Protein AF-A0A169XC60-F1 (afdb_monomer_lite)

InterPro domains:
  IPR018247 EF-Hand 1, calcium-binding site [PS00018] (47-59)

pLDDT: mean 84.12, std 15.53, range [41.22, 97.81]

Structure (mmCIF, N/CA/C/O backbone):
data_AF-A0A169XC60-F1
#
_entry.id   AF-A0A169XC60-F1
#
loop_
_atom_site.group_PDB
_atom_site.id
_atom_site.type_symbol
_atom_site.label_atom_id
_atom_site.label_alt_id
_atom_site.label_comp_id
_atom_site.label_asym_id
_atom_site.label_entity_id
_atom_site.label_seq_id
_atom_site.pdbx_PDB_ins_code
_atom_site.Cartn_x
_atom_site.Cartn_y
_atom_site.Cartn_z
_atom_site.occupancy
_atom_site.B_iso_or_equiv
_atom_site.auth_seq_id
_atom_site.auth_comp_id
_atom_site.auth_asym_id
_atom_site.auth_atom_id
_atom_site.pdbx_PDB_model_num
ATOM 1 N N . MET A 1 1 ? 9.453 -14.709 -33.827 1.00 46.69 1 MET A N 1
ATOM 2 C CA . MET A 1 1 ? 9.358 -13.605 -32.846 1.00 46.69 1 MET A CA 1
ATOM 3 C C . MET A 1 1 ? 10.063 -12.328 -33.318 1.00 46.69 1 MET A C 1
ATOM 5 O O . MET A 1 1 ? 9.445 -11.283 -33.259 1.00 46.69 1 MET A O 1
ATOM 9 N N . TYR A 1 2 ? 11.278 -12.390 -33.884 1.00 41.22 2 TYR A N 1
ATOM 10 C CA . TYR A 1 2 ? 11.978 -11.213 -34.449 1.00 41.22 2 TYR A CA 1
ATOM 11 C C . TYR A 1 2 ? 11.315 -10.560 -35.678 1.00 41.22 2 TYR A C 1
ATOM 13 O O . TYR A 1 2 ? 11.555 -9.392 -35.963 1.00 41.22 2 TYR A O 1
ATOM 21 N N . HIS A 1 3 ? 10.489 -11.302 -36.419 1.00 46.88 3 HIS A N 1
ATOM 22 C CA . HIS A 1 3 ? 9.915 -10.820 -37.678 1.00 46.88 3 HIS A CA 1
ATOM 23 C C . HIS A 1 3 ? 8.811 -9.769 -37.475 1.00 46.88 3 HIS A C 1
ATOM 25 O O . HIS A 1 3 ? 8.707 -8.831 -38.256 1.00 46.88 3 HIS A O 1
ATOM 31 N N . THR A 1 4 ? 8.040 -9.887 -36.392 1.00 52.75 4 THR A N 1
ATOM 32 C CA . THR A 1 4 ? 6.926 -8.983 -36.073 1.00 52.75 4 THR A CA 1
ATOM 33 C C . THR A 1 4 ? 7.425 -7.601 -35.642 1.00 52.75 4 THR A C 1
ATOM 35 O O . THR A 1 4 ? 6.902 -6.590 -36.092 1.00 52.75 4 THR A O 1
ATOM 38 N N . VAL A 1 5 ? 8.515 -7.556 -34.868 1.00 53.53 5 VAL A N 1
ATOM 39 C CA . VAL A 1 5 ? 9.135 -6.305 -34.394 1.00 53.53 5 VAL A CA 1
ATOM 40 C C . VAL A 1 5 ? 9.717 -5.494 -35.557 1.00 53.53 5 VAL A C 1
ATOM 42 O O . VAL A 1 5 ? 9.529 -4.286 -35.635 1.00 53.53 5 VAL A O 1
ATOM 45 N N . ILE A 1 6 ? 10.379 -6.156 -36.514 1.00 56.81 6 ILE A N 1
ATOM 46 C CA . ILE A 1 6 ? 10.944 -5.473 -37.690 1.00 56.81 6 ILE A CA 1
ATOM 47 C C . ILE A 1 6 ? 9.844 -4.924 -38.612 1.00 56.81 6 ILE A C 1
ATOM 49 O O . ILE A 1 6 ? 10.027 -3.878 -39.233 1.00 56.81 6 ILE A O 1
ATOM 53 N N . GLN A 1 7 ? 8.690 -5.590 -38.686 1.00 57.38 7 GLN A N 1
ATOM 54 C CA . GLN A 1 7 ? 7.555 -5.107 -39.473 1.00 57.38 7 GLN A CA 1
ATOM 55 C C . GLN A 1 7 ? 6.895 -3.867 -38.851 1.00 57.38 7 GLN A C 1
ATOM 57 O O . GLN A 1 7 ? 6.578 -2.936 -39.587 1.00 57.38 7 GLN A O 1
ATOM 62 N N . GLU A 1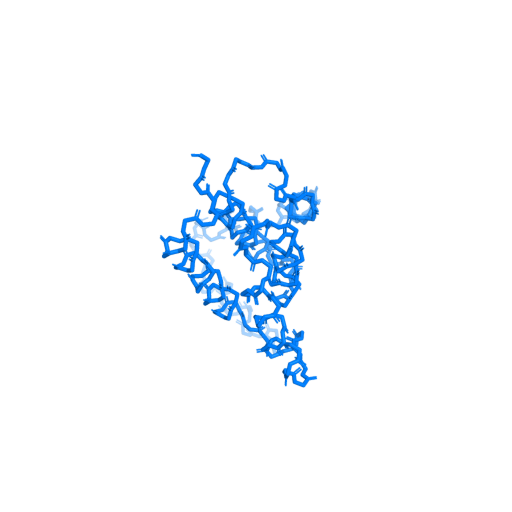 8 ? 6.755 -3.802 -37.524 1.00 54.66 8 GLU A N 1
ATOM 63 C CA . GLU A 1 8 ? 6.220 -2.614 -36.836 1.00 54.66 8 GLU A CA 1
ATOM 64 C C . GLU A 1 8 ? 7.156 -1.401 -36.935 1.00 54.66 8 GLU A C 1
ATOM 66 O O . GLU A 1 8 ? 6.692 -0.289 -37.191 1.00 54.66 8 GLU A O 1
ATOM 71 N N . ILE A 1 9 ? 8.472 -1.617 -36.819 1.00 56.19 9 ILE A N 1
ATOM 72 C CA . ILE A 1 9 ? 9.488 -0.564 -36.987 1.00 56.19 9 ILE A CA 1
ATOM 73 C C . ILE A 1 9 ? 9.431 0.023 -38.403 1.00 56.19 9 ILE A C 1
ATOM 75 O O . ILE A 1 9 ? 9.430 1.241 -38.577 1.00 56.19 9 ILE A O 1
ATOM 79 N N . ASN A 1 10 ? 9.320 -0.831 -39.425 1.00 60.34 10 ASN A N 1
ATOM 80 C CA . ASN A 1 10 ? 9.228 -0.377 -40.813 1.00 60.34 10 ASN A CA 1
ATOM 81 C C . ASN A 1 10 ? 7.893 0.314 -41.128 1.00 60.34 10 ASN A C 1
ATOM 83 O O . ASN A 1 10 ? 7.868 1.225 -41.951 1.00 60.34 10 ASN A O 1
ATOM 87 N N . ALA A 1 11 ? 6.798 -0.077 -40.468 1.00 61.53 11 ALA A N 1
ATOM 88 C CA . ALA A 1 11 ? 5.490 0.554 -40.648 1.00 61.53 11 ALA A CA 1
ATOM 89 C C . ALA A 1 11 ? 5.413 1.971 -40.046 1.00 61.53 11 ALA A C 1
ATOM 91 O O . ALA A 1 11 ? 4.614 2.782 -40.510 1.00 61.53 11 ALA A O 1
ATOM 92 N N . ARG A 1 12 ? 6.240 2.280 -39.036 1.00 57.81 12 ARG A N 1
ATOM 93 C CA . ARG A 1 12 ? 6.263 3.580 -38.335 1.00 57.81 12 ARG A CA 1
ATOM 94 C C . ARG A 1 12 ? 7.447 4.477 -38.699 1.00 57.81 12 ARG A C 1
ATOM 96 O O . ARG A 1 12 ? 7.494 5.620 -38.260 1.00 57.81 12 ARG A O 1
ATOM 103 N N . GLY A 1 13 ? 8.379 4.007 -39.530 1.00 54.47 13 GLY A N 1
ATOM 104 C CA . GLY A 1 13 ? 9.633 4.704 -39.860 1.00 54.47 13 GLY A CA 1
ATOM 105 C C . GLY A 1 13 ? 9.500 6.050 -40.590 1.00 54.47 13 GLY A C 1
ATOM 106 O O . GLY A 1 13 ? 10.513 6.665 -40.907 1.00 54.47 13 GLY A O 1
ATOM 107 N N . SER A 1 14 ? 8.280 6.509 -40.882 1.00 55.97 14 SER A N 1
ATOM 108 C CA . SER A 1 14 ? 8.000 7.829 -41.470 1.00 55.97 14 SER A CA 1
ATOM 109 C C . SER A 1 14 ? 7.472 8.851 -40.458 1.00 55.97 14 SER A C 1
ATOM 111 O O . SER A 1 14 ? 7.267 10.003 -40.836 1.00 55.97 14 SER A O 1
ATOM 113 N N . ASP A 1 15 ? 7.237 8.447 -39.204 1.00 55.72 15 ASP A N 1
ATOM 114 C CA . ASP A 1 15 ? 6.749 9.333 -38.151 1.00 55.72 15 ASP A CA 1
ATOM 115 C C . ASP A 1 15 ? 7.926 9.850 -37.299 1.00 55.72 15 ASP A C 1
ATOM 117 O O . ASP A 1 15 ? 8.511 9.083 -36.525 1.00 55.72 15 ASP A O 1
ATOM 121 N N . PRO A 1 16 ? 8.315 11.131 -37.432 1.00 56.56 16 PRO A N 1
ATOM 122 C CA . PRO A 1 16 ? 9.414 11.703 -36.659 1.00 56.56 16 PRO A CA 1
ATOM 123 C C . PRO A 1 16 ? 9.159 11.660 -35.144 1.00 56.56 16 PRO A C 1
ATOM 125 O O . PRO A 1 16 ? 10.119 11.555 -34.384 1.00 56.56 16 PRO A O 1
ATOM 128 N N . TYR A 1 17 ? 7.896 11.634 -34.699 1.00 58.12 17 TYR A N 1
ATOM 129 C CA . TYR A 1 17 ? 7.564 11.527 -33.276 1.00 58.12 17 TYR A CA 1
ATOM 130 C C . TYR A 1 17 ? 7.956 10.169 -32.687 1.00 58.12 17 TYR A C 1
ATOM 132 O O . TYR A 1 17 ? 8.430 10.108 -31.555 1.00 58.12 17 TYR A O 1
ATOM 140 N N . TYR A 1 18 ? 7.845 9.089 -33.466 1.00 62.28 18 TYR A N 1
ATOM 141 C CA . TYR A 1 18 ? 8.247 7.750 -33.026 1.00 62.28 18 TYR A CA 1
ATOM 142 C C . TYR A 1 18 ? 9.769 7.626 -32.884 1.00 62.28 18 TYR A C 1
ATOM 144 O O . TYR A 1 18 ? 10.267 6.994 -31.952 1.00 62.28 18 TYR A O 1
ATOM 152 N N . ALA A 1 19 ? 10.522 8.247 -33.796 1.00 63.75 19 ALA A N 1
ATOM 153 C CA . ALA A 1 19 ? 11.977 8.275 -33.708 1.00 63.75 19 ALA A CA 1
ATOM 154 C C . ALA A 1 19 ? 12.440 9.053 -32.466 1.00 63.75 19 ALA A C 1
ATOM 156 O O . ALA A 1 19 ? 13.300 8.567 -31.732 1.00 63.75 19 ALA A O 1
ATOM 157 N N . ASP A 1 20 ? 11.842 10.214 -32.195 1.00 69.06 20 ASP A N 1
ATOM 158 C CA . ASP A 1 20 ? 12.175 11.030 -31.025 1.00 69.06 20 ASP A CA 1
ATOM 159 C C . ASP A 1 20 ? 11.847 10.318 -29.703 1.00 69.06 20 ASP A C 1
ATOM 161 O O . ASP A 1 20 ? 12.660 10.338 -28.775 1.00 69.06 20 ASP A O 1
ATOM 165 N N . GLU A 1 21 ? 10.706 9.630 -29.631 1.00 71.69 21 GLU A N 1
ATOM 166 C CA . GLU A 1 21 ? 10.285 8.844 -28.465 1.00 71.69 21 GLU A CA 1
ATOM 167 C C . GLU A 1 21 ? 11.229 7.651 -28.216 1.00 71.69 21 GLU A C 1
ATOM 169 O O . GLU A 1 21 ? 11.734 7.469 -27.104 1.00 71.69 21 GLU A O 1
ATOM 174 N N . LEU A 1 22 ? 11.594 6.918 -29.273 1.00 68.50 22 LEU A N 1
ATOM 175 C CA . LEU A 1 22 ? 12.552 5.812 -29.204 1.00 68.50 22 LEU A CA 1
ATOM 176 C C . LEU A 1 22 ? 13.954 6.286 -28.785 1.00 68.50 22 LEU A C 1
ATOM 178 O O . LEU A 1 22 ? 14.606 5.665 -27.941 1.00 68.50 22 LEU A O 1
ATOM 182 N N . PHE A 1 23 ? 14.443 7.397 -29.343 1.00 69.62 23 PHE A N 1
ATOM 183 C CA . PHE A 1 23 ? 15.737 7.961 -28.955 1.00 69.62 23 PHE A CA 1
ATOM 184 C C . PHE A 1 23 ? 15.719 8.518 -27.527 1.00 69.62 23 PHE A C 1
ATOM 186 O O . PHE A 1 23 ? 16.739 8.428 -26.834 1.00 69.62 23 PHE A O 1
ATOM 193 N N . ALA A 1 24 ? 14.589 9.052 -27.055 1.00 71.75 24 ALA A N 1
ATOM 194 C CA . ALA A 1 24 ? 14.419 9.459 -25.664 1.00 71.75 24 ALA A CA 1
ATOM 195 C C . ALA A 1 24 ? 14.514 8.251 -24.720 1.00 71.75 24 ALA A C 1
ATOM 197 O O . ALA A 1 24 ? 15.307 8.289 -23.773 1.00 71.75 24 ALA A O 1
ATOM 198 N N . GLU A 1 25 ? 13.812 7.154 -25.015 1.00 65.25 25 GLU A N 1
ATOM 199 C CA . GLU A 1 25 ? 13.885 5.911 -24.235 1.00 65.25 25 GLU A CA 1
ATOM 200 C C . GLU A 1 25 ? 15.291 5.300 -24.224 1.00 65.25 25 GLU A C 1
ATOM 202 O O . GLU A 1 25 ? 15.811 4.962 -23.154 1.00 65.25 25 GLU A O 1
ATOM 207 N N . ILE A 1 26 ? 15.950 5.218 -25.386 1.00 64.50 26 ILE A N 1
ATOM 208 C CA . ILE A 1 26 ? 17.330 4.718 -25.505 1.00 64.50 26 ILE A CA 1
ATOM 209 C C . ILE A 1 26 ? 18.281 5.590 -24.682 1.00 64.50 26 ILE A C 1
ATOM 211 O O . ILE A 1 26 ? 19.127 5.074 -23.951 1.00 64.50 26 ILE A O 1
ATOM 215 N N . LYS A 1 27 ? 18.138 6.917 -24.738 1.00 65.44 27 LYS A N 1
ATOM 216 C CA . LYS A 1 27 ? 18.986 7.857 -23.989 1.00 65.44 27 LYS A CA 1
ATOM 217 C C . LYS A 1 27 ? 18.767 7.753 -22.480 1.00 65.44 27 LYS A C 1
ATOM 219 O O . LYS A 1 27 ? 19.735 7.845 -21.721 1.00 65.44 27 LYS A O 1
ATOM 224 N N . ILE A 1 28 ? 17.527 7.546 -22.042 1.00 63.69 28 ILE A N 1
ATOM 225 C CA . ILE A 1 28 ? 17.174 7.290 -20.640 1.00 63.69 28 ILE A CA 1
ATOM 226 C C . ILE A 1 28 ? 17.812 5.975 -20.158 1.00 63.69 28 ILE A C 1
ATOM 228 O O . ILE A 1 28 ? 18.371 5.933 -19.056 1.00 63.69 28 ILE A O 1
ATOM 232 N N . HIS A 1 29 ? 17.802 4.932 -20.994 1.00 59.66 29 HIS A N 1
ATOM 233 C CA . HIS A 1 29 ? 18.457 3.651 -20.716 1.00 59.66 29 HIS A CA 1
ATOM 234 C C . HIS A 1 29 ? 19.984 3.769 -20.647 1.00 59.66 29 HIS A C 1
ATOM 236 O O . HIS A 1 29 ? 20.595 3.360 -19.661 1.00 59.66 29 HIS A O 1
ATOM 242 N N . MET A 1 30 ? 20.610 4.374 -21.660 1.00 56.56 30 MET A N 1
ATOM 243 C CA . MET A 1 30 ? 22.070 4.477 -21.776 1.00 56.56 30 MET A CA 1
ATOM 244 C C . MET A 1 30 ? 22.711 5.307 -20.661 1.00 56.56 30 MET A C 1
ATOM 246 O O . MET A 1 30 ? 23.859 5.064 -20.299 1.00 56.56 30 MET A O 1
ATOM 250 N N . LYS A 1 31 ? 21.994 6.286 -20.100 1.00 62.00 31 LYS A N 1
ATOM 251 C CA . LYS A 1 31 ? 22.502 7.115 -18.996 1.00 62.00 31 LYS A CA 1
ATOM 252 C C . LYS A 1 31 ? 22.298 6.493 -17.609 1.00 62.00 31 LYS A C 1
ATOM 254 O O . LYS A 1 31 ? 22.630 7.136 -16.618 1.00 62.00 31 LYS A O 1
ATOM 259 N N . GLY A 1 32 ? 21.698 5.303 -17.513 1.00 61.53 32 GLY A N 1
ATOM 260 C CA . GLY A 1 32 ? 21.288 4.721 -16.230 1.00 61.53 32 GLY A CA 1
ATOM 261 C C . GLY A 1 32 ? 20.198 5.528 -15.510 1.00 61.53 32 GLY A C 1
ATOM 262 O O . GLY A 1 32 ? 19.897 5.248 -14.351 1.00 61.53 32 GLY A O 1
ATOM 263 N N . VAL A 1 33 ? 19.581 6.507 -16.188 1.00 64.12 33 VAL A N 1
ATOM 264 C CA . VAL A 1 33 ? 18.596 7.435 -15.609 1.00 64.12 33 VAL A CA 1
ATOM 265 C C . VAL A 1 33 ? 17.355 6.679 -15.145 1.00 64.12 33 VAL A C 1
ATOM 267 O O . VAL A 1 33 ? 16.835 6.959 -14.067 1.00 64.12 33 VAL A O 1
ATOM 270 N N . ARG A 1 34 ? 16.934 5.655 -15.901 1.00 68.50 34 ARG A N 1
ATOM 271 C CA . ARG A 1 34 ? 15.837 4.768 -15.490 1.00 68.50 34 ARG A CA 1
ATOM 272 C C . ARG A 1 34 ? 16.156 4.039 -14.188 1.00 68.50 34 ARG A C 1
ATOM 274 O O . ARG A 1 34 ? 15.328 4.025 -13.290 1.00 68.50 34 ARG A O 1
ATOM 281 N N . HIS A 1 35 ? 17.363 3.490 -14.051 1.00 79.12 35 HIS A N 1
ATOM 282 C CA . HIS A 1 35 ? 17.767 2.807 -12.823 1.00 79.12 35 HIS A CA 1
ATOM 283 C C . HIS A 1 35 ? 17.819 3.772 -11.630 1.00 79.12 35 HIS A C 1
ATOM 285 O O . HIS A 1 35 ? 17.342 3.429 -10.552 1.00 79.12 35 HIS A O 1
ATOM 291 N N . SER A 1 36 ? 18.326 4.998 -11.817 1.00 84.12 36 SER A N 1
ATOM 292 C CA . SER A 1 36 ? 18.304 6.011 -10.754 1.00 84.12 36 SER A CA 1
ATOM 293 C C . SER A 1 36 ? 16.890 6.462 -10.381 1.00 84.12 36 SER A C 1
ATOM 295 O O . SER A 1 36 ? 16.626 6.654 -9.199 1.00 84.12 36 SER A O 1
ATOM 297 N N . ALA A 1 37 ? 15.983 6.590 -11.354 1.00 85.69 37 ALA A N 1
ATOM 298 C CA . ALA A 1 37 ? 14.592 6.970 -11.112 1.00 85.69 37 ALA A CA 1
ATOM 299 C C . ALA A 1 37 ? 13.832 5.862 -10.370 1.00 85.69 37 ALA A C 1
ATOM 301 O O . ALA A 1 37 ? 13.209 6.132 -9.349 1.00 85.69 37 ALA A O 1
ATOM 302 N N . VAL A 1 38 ? 13.967 4.609 -10.822 1.00 87.00 38 VAL A N 1
ATOM 303 C CA . VAL A 1 38 ? 13.415 3.427 -10.140 1.00 87.00 38 VAL A CA 1
ATOM 304 C C . VAL A 1 38 ? 13.949 3.344 -8.712 1.00 87.00 38 VAL A C 1
ATOM 306 O O . VAL A 1 38 ? 13.173 3.222 -7.772 1.00 87.00 38 VAL A O 1
ATOM 309 N N . LYS A 1 39 ? 15.267 3.480 -8.523 1.00 88.06 39 LYS A N 1
ATOM 310 C CA . LYS A 1 39 ? 15.885 3.461 -7.192 1.00 88.06 39 LYS A CA 1
ATOM 311 C C . LYS A 1 39 ? 15.336 4.565 -6.288 1.00 88.06 39 LYS A C 1
ATOM 313 O O . LYS A 1 39 ? 15.062 4.302 -5.123 1.00 88.06 39 LYS A O 1
ATOM 318 N N . ALA A 1 40 ? 15.187 5.782 -6.807 1.00 89.56 40 ALA A N 1
ATOM 319 C CA . ALA A 1 40 ? 14.629 6.893 -6.048 1.00 89.56 40 ALA A CA 1
ATOM 320 C C . ALA A 1 40 ? 13.179 6.611 -5.629 1.00 89.56 40 ALA A C 1
ATOM 322 O O . ALA A 1 40 ? 12.871 6.746 -4.452 1.00 89.56 40 ALA A O 1
ATOM 323 N N . ALA A 1 41 ? 12.328 6.144 -6.548 1.00 90.69 41 ALA A N 1
ATOM 324 C CA . ALA A 1 41 ? 10.931 5.827 -6.254 1.00 90.69 41 ALA A CA 1
ATOM 325 C C . ALA A 1 41 ? 10.783 4.693 -5.227 1.00 90.69 41 ALA A C 1
ATOM 327 O O . ALA A 1 41 ? 10.003 4.819 -4.285 1.00 90.69 41 ALA A O 1
ATOM 328 N N . ILE A 1 42 ? 11.574 3.620 -5.359 1.00 90.75 42 ILE A N 1
ATOM 329 C CA . ILE A 1 42 ? 11.600 2.524 -4.380 1.00 90.75 42 ILE A CA 1
ATOM 330 C C . ILE A 1 42 ? 12.016 3.045 -3.004 1.00 90.75 42 ILE A C 1
ATOM 332 O O . ILE A 1 42 ? 11.351 2.744 -2.020 1.00 90.75 42 ILE A O 1
ATOM 336 N N . ASN A 1 43 ? 13.089 3.837 -2.924 1.00 90.94 43 ASN A N 1
ATOM 337 C CA . ASN A 1 43 ? 13.539 4.393 -1.650 1.00 90.94 43 ASN A CA 1
ATOM 338 C C . ASN A 1 43 ? 12.470 5.298 -1.031 1.00 90.94 43 ASN A C 1
ATOM 340 O O . ASN A 1 43 ? 12.144 5.123 0.133 1.00 90.94 43 ASN A O 1
ATOM 344 N N . THR A 1 44 ? 11.868 6.199 -1.814 1.00 92.00 44 THR A N 1
ATOM 345 C CA . THR A 1 44 ? 10.768 7.049 -1.341 1.00 92.00 44 THR A CA 1
ATOM 346 C C . THR A 1 44 ? 9.632 6.219 -0.760 1.00 92.00 44 THR A C 1
ATOM 348 O O . THR A 1 44 ? 9.161 6.534 0.322 1.00 92.00 44 THR A O 1
ATOM 351 N N . PHE A 1 45 ? 9.215 5.150 -1.436 1.00 93.50 45 PHE A N 1
ATOM 352 C CA . PHE A 1 45 ? 8.169 4.259 -0.942 1.00 93.50 45 PHE A CA 1
ATOM 353 C C . PHE 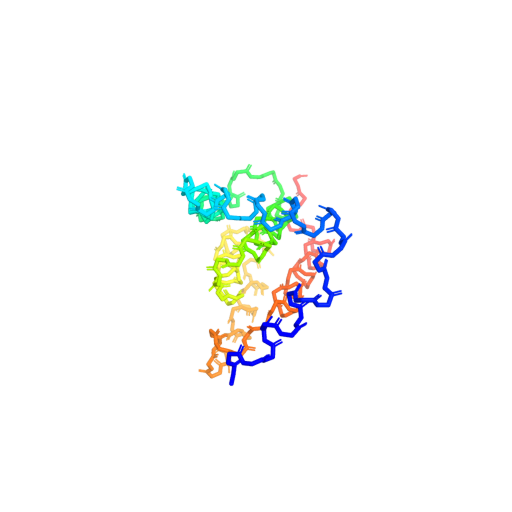A 1 45 ? 8.559 3.531 0.347 1.00 93.50 45 PHE A C 1
ATOM 355 O O . PHE A 1 45 ? 7.752 3.479 1.267 1.00 93.50 45 PHE A O 1
ATOM 362 N N . LEU A 1 46 ? 9.777 2.991 0.432 1.00 92.31 46 LEU A N 1
ATOM 363 C CA . LEU A 1 46 ? 10.251 2.270 1.619 1.00 92.31 46 LEU A CA 1
ATOM 364 C C . LEU A 1 46 ? 10.483 3.191 2.826 1.00 92.31 46 LEU A C 1
ATOM 366 O O . LEU A 1 46 ? 10.337 2.747 3.962 1.00 92.31 46 LEU A O 1
ATOM 370 N N . ASP A 1 47 ? 10.830 4.455 2.583 1.00 93.75 47 ASP A N 1
ATOM 371 C CA . ASP A 1 47 ? 11.085 5.458 3.621 1.00 93.75 47 ASP A CA 1
ATOM 372 C C . ASP A 1 47 ? 9.790 6.109 4.153 1.00 93.75 47 ASP A C 1
ATOM 374 O O . ASP A 1 47 ? 9.840 6.895 5.107 1.00 93.75 47 ASP A O 1
ATOM 378 N N . LEU A 1 48 ? 8.625 5.807 3.559 1.00 94.75 48 LEU A N 1
ATOM 379 C CA . LEU A 1 48 ? 7.338 6.308 4.039 1.00 94.75 48 LEU A CA 1
ATOM 380 C C . LEU A 1 48 ? 6.980 5.693 5.393 1.00 94.75 48 LEU A C 1
ATOM 382 O O . LEU A 1 48 ? 6.840 4.479 5.539 1.00 94.75 48 LEU A O 1
ATOM 386 N N . SER A 1 49 ? 6.708 6.556 6.367 1.00 95.38 49 SER A N 1
ATOM 387 C CA . SER A 1 49 ? 6.186 6.167 7.675 1.00 95.38 49 SER A CA 1
ATOM 388 C C . SER A 1 49 ? 4.950 6.979 8.023 1.00 95.38 49 SER A C 1
ATOM 390 O O . SER A 1 49 ? 4.903 8.184 7.779 1.00 95.38 49 SER A O 1
ATOM 392 N N . ARG A 1 50 ? 3.972 6.346 8.685 1.00 93.88 50 ARG A N 1
ATOM 393 C CA . ARG A 1 50 ? 2.771 7.032 9.186 1.00 93.88 50 ARG A CA 1
ATOM 394 C C . ARG A 1 50 ? 3.121 8.227 10.074 1.00 93.88 50 ARG A C 1
ATOM 396 O O . ARG A 1 50 ? 2.415 9.229 10.029 1.00 93.88 50 ARG A O 1
ATOM 403 N N . SER A 1 51 ? 4.219 8.155 10.824 1.00 93.81 51 SER A N 1
ATOM 404 C CA . SER A 1 51 ? 4.694 9.229 11.710 1.00 93.81 51 SER A CA 1
ATOM 405 C C . SER A 1 51 ? 5.068 10.540 10.998 1.00 93.81 51 SER A C 1
ATOM 407 O O . SER A 1 51 ? 5.126 11.583 11.645 1.00 93.81 51 SER A O 1
ATOM 409 N N . GLN A 1 52 ? 5.302 10.510 9.681 1.00 95.12 52 GLN A N 1
ATOM 410 C CA . GLN A 1 52 ? 5.636 11.692 8.874 1.00 95.12 52 GLN A CA 1
ATOM 411 C C . GLN A 1 52 ? 4.410 12.559 8.538 1.00 95.12 52 GLN A C 1
ATOM 413 O O . GLN A 1 52 ? 4.568 13.657 8.008 1.00 95.12 52 GLN A O 1
ATOM 418 N N . PHE A 1 53 ? 3.202 12.071 8.830 1.00 94.25 53 PHE A N 1
ATOM 419 C CA . PHE A 1 53 ? 1.937 12.682 8.427 1.00 94.25 53 PHE A CA 1
ATOM 420 C C . PHE A 1 53 ? 1.107 13.087 9.642 1.00 94.25 53 PHE A C 1
ATOM 422 O O . PHE A 1 53 ? 1.208 12.478 10.712 1.00 94.25 53 PHE A O 1
ATOM 429 N N . LEU A 1 54 ? 0.246 14.091 9.483 1.00 92.00 54 LEU A N 1
ATOM 430 C CA . LEU A 1 54 ? -0.647 14.508 10.560 1.00 92.00 54 LEU A CA 1
ATOM 431 C C . LEU A 1 54 ? -1.779 13.487 10.721 1.00 92.00 54 LEU A C 1
ATOM 433 O O . LEU A 1 54 ? -2.075 13.043 11.831 1.00 92.00 54 LEU A O 1
ATOM 437 N N . THR A 1 55 ? -2.354 13.039 9.604 1.00 93.00 55 THR A N 1
ATOM 438 C CA . THR A 1 55 ? -3.497 12.110 9.582 1.00 93.00 55 THR A CA 1
ATOM 439 C C . THR A 1 55 ? -3.167 10.794 8.877 1.00 93.00 55 THR A C 1
ATOM 441 O O . THR A 1 55 ? -2.215 10.705 8.096 1.00 93.00 55 THR A O 1
ATOM 444 N N . SER A 1 56 ? -3.933 9.734 9.160 1.00 95.00 56 SER A N 1
ATOM 445 C CA . SER A 1 56 ? -3.744 8.451 8.474 1.00 95.00 56 SER A CA 1
ATOM 446 C C . SER A 1 56 ? -4.263 8.511 7.044 1.00 95.00 56 SER A C 1
ATOM 448 O O . SER A 1 56 ? -3.744 7.796 6.195 1.00 95.00 56 SER A O 1
ATOM 450 N N . GLU A 1 57 ? -5.222 9.397 6.759 1.00 94.88 57 GLU A N 1
ATOM 451 C CA . GLU A 1 57 ? -5.667 9.703 5.395 1.00 94.88 57 GLU A CA 1
ATOM 452 C C . GLU A 1 57 ? -4.516 10.262 4.546 1.00 94.88 57 GLU A C 1
ATOM 454 O O . GLU A 1 57 ? -4.218 9.700 3.493 1.00 94.88 57 GLU A O 1
ATOM 459 N N . GLU A 1 58 ? -3.786 11.265 5.050 1.00 95.56 58 GLU A N 1
ATOM 460 C CA . GLU A 1 58 ? -2.599 11.811 4.372 1.00 95.56 58 GLU A CA 1
ATOM 461 C C . GLU A 1 58 ? -1.532 10.741 4.112 1.00 95.56 58 GLU A C 1
ATOM 463 O O . GLU A 1 58 ? -0.968 10.679 3.020 1.00 95.56 58 GLU A O 1
ATOM 468 N N . TYR A 1 59 ? -1.276 9.874 5.097 1.00 96.75 59 TYR A N 1
ATOM 469 C CA . TYR A 1 59 ? -0.335 8.766 4.935 1.00 96.75 59 TYR A CA 1
ATOM 470 C C . TYR A 1 59 ? -0.783 7.778 3.848 1.00 96.75 59 TYR A C 1
ATOM 472 O O . TYR A 1 59 ? 0.020 7.405 2.993 1.00 96.75 59 TYR A O 1
ATOM 480 N N . ILE A 1 60 ? -2.053 7.357 3.857 1.00 96.88 60 ILE A N 1
ATOM 481 C CA . ILE A 1 60 ? -2.594 6.413 2.868 1.00 96.88 60 ILE A CA 1
ATOM 482 C C . ILE A 1 60 ? -2.520 7.012 1.460 1.00 96.88 60 ILE A C 1
ATOM 484 O O . ILE A 1 60 ? -2.153 6.310 0.516 1.00 96.88 60 ILE A O 1
ATOM 488 N N . ASP A 1 61 ? -2.829 8.298 1.302 1.00 96.81 61 ASP A N 1
ATOM 489 C CA . ASP A 1 61 ? -2.745 8.970 0.007 1.00 96.81 61 ASP A CA 1
ATOM 490 C C . ASP A 1 61 ? -1.302 9.129 -0.477 1.00 96.81 61 ASP A C 1
ATOM 492 O O . ASP A 1 61 ? -1.014 8.820 -1.635 1.00 96.81 61 ASP A O 1
ATOM 496 N N . ALA A 1 62 ? -0.370 9.507 0.402 1.00 97.12 62 ALA A N 1
ATOM 497 C CA . ALA A 1 62 ? 1.051 9.551 0.064 1.00 97.12 62 ALA A CA 1
ATOM 498 C C . ALA A 1 62 ? 1.587 8.170 -0.342 1.00 97.12 62 ALA A C 1
ATOM 500 O O . ALA A 1 62 ? 2.332 8.050 -1.317 1.00 97.12 62 ALA A O 1
ATOM 501 N N . LEU A 1 63 ? 1.160 7.116 0.357 1.00 97.31 63 LEU A N 1
ATOM 502 C CA . LEU A 1 63 ? 1.524 5.743 0.035 1.00 97.31 63 LEU A CA 1
ATOM 503 C C . LEU A 1 63 ? 0.981 5.300 -1.327 1.00 97.31 63 LEU A C 1
ATOM 505 O O . LEU A 1 63 ? 1.714 4.692 -2.107 1.00 97.31 63 LEU A O 1
ATOM 509 N N . LYS A 1 64 ? -0.279 5.624 -1.638 1.00 96.88 64 LYS A N 1
ATOM 510 C CA . LYS A 1 64 ? -0.881 5.349 -2.951 1.00 96.88 64 LYS A CA 1
ATOM 511 C C . LYS A 1 64 ? -0.107 6.034 -4.073 1.00 96.88 64 LYS A C 1
ATOM 513 O O . LYS A 1 64 ? 0.206 5.373 -5.057 1.00 96.88 64 LYS A O 1
ATOM 518 N N . LEU A 1 65 ? 0.243 7.310 -3.900 1.00 96.25 65 LEU A N 1
ATOM 519 C CA . LEU A 1 65 ? 1.022 8.070 -4.883 1.00 96.25 65 LEU A CA 1
ATOM 520 C C . LEU A 1 65 ? 2.425 7.483 -5.085 1.00 96.25 65 LEU A C 1
ATOM 522 O O . LEU A 1 65 ? 2.885 7.342 -6.216 1.00 96.25 65 LEU A O 1
ATOM 526 N N . ALA A 1 66 ? 3.109 7.105 -4.002 1.00 94.88 66 ALA A N 1
ATOM 527 C CA . ALA A 1 66 ? 4.428 6.484 -4.096 1.00 94.88 66 ALA A CA 1
ATOM 528 C C . ALA A 1 66 ? 4.371 5.109 -4.779 1.00 94.88 66 ALA A C 1
ATOM 530 O O . ALA A 1 66 ? 5.244 4.780 -5.582 1.00 94.88 66 ALA A O 1
ATOM 531 N N . TYR A 1 67 ? 3.337 4.314 -4.490 1.00 95.38 67 TYR A N 1
ATOM 532 C CA . TYR A 1 67 ? 3.143 3.015 -5.127 1.00 95.38 67 TYR A CA 1
ATOM 533 C C . TYR A 1 67 ? 2.797 3.144 -6.617 1.00 95.38 67 TYR A C 1
ATOM 535 O O . TYR A 1 67 ? 3.356 2.422 -7.438 1.00 95.38 67 TYR A O 1
ATOM 543 N N . GLU A 1 68 ? 1.952 4.108 -6.985 1.00 93.88 68 GLU A N 1
ATOM 544 C CA . GLU A 1 68 ? 1.647 4.436 -8.382 1.00 93.88 68 GLU A CA 1
ATOM 545 C C . GLU A 1 68 ? 2.918 4.818 -9.155 1.00 93.88 68 GLU A C 1
ATOM 547 O O . GLU A 1 68 ? 3.192 4.242 -10.205 1.00 93.88 68 GLU A O 1
ATOM 552 N N . ALA A 1 69 ? 3.782 5.661 -8.577 1.00 92.12 69 ALA A N 1
ATOM 553 C CA . ALA A 1 69 ? 5.059 6.026 -9.194 1.00 92.12 69 ALA A CA 1
ATOM 554 C C . ALA A 1 69 ? 5.994 4.819 -9.427 1.00 92.12 69 ALA A C 1
ATOM 556 O O . ALA A 1 69 ? 6.716 4.760 -10.422 1.00 92.12 69 ALA A O 1
ATOM 557 N N . ILE A 1 70 ? 5.991 3.834 -8.524 1.00 91.69 70 ILE A N 1
ATOM 558 C CA . ILE A 1 70 ? 6.730 2.570 -8.692 1.00 91.69 70 ILE A CA 1
ATOM 559 C C . ILE A 1 70 ? 6.144 1.741 -9.839 1.00 91.69 70 ILE A C 1
ATOM 561 O O . ILE A 1 70 ? 6.905 1.160 -10.621 1.00 91.69 70 ILE A O 1
ATOM 565 N N . CYS A 1 71 ? 4.814 1.674 -9.938 1.00 89.69 71 CYS A N 1
ATOM 566 C CA . CYS A 1 71 ? 4.119 0.980 -11.019 1.00 89.69 71 CYS A CA 1
ATOM 567 C C . CYS A 1 71 ? 4.425 1.617 -12.381 1.00 89.69 71 CYS A C 1
ATOM 569 O O . CYS A 1 71 ? 4.793 0.892 -13.307 1.00 89.69 71 CYS A O 1
ATOM 571 N N . ASP A 1 72 ? 4.371 2.946 -12.475 1.00 89.56 72 ASP A N 1
ATOM 572 C CA . ASP A 1 72 ? 4.678 3.710 -13.693 1.00 89.56 72 ASP A CA 1
ATOM 573 C C . ASP A 1 72 ? 6.125 3.507 -14.160 1.00 89.56 72 ASP A C 1
ATOM 575 O O . ASP A 1 72 ? 6.426 3.503 -15.353 1.00 89.56 72 ASP A O 1
ATOM 579 N N . LEU A 1 73 ? 7.045 3.295 -13.216 1.00 87.81 73 LEU A N 1
ATOM 580 C CA . LEU A 1 73 ? 8.451 3.016 -13.507 1.00 87.81 73 LEU A CA 1
ATOM 581 C C . LEU A 1 73 ? 8.745 1.528 -13.770 1.00 87.81 73 LEU A C 1
ATOM 583 O O . LEU A 1 73 ? 9.896 1.180 -14.066 1.00 87.81 73 LEU A O 1
ATOM 587 N N . HIS A 1 74 ? 7.727 0.663 -13.707 1.00 85.12 74 HIS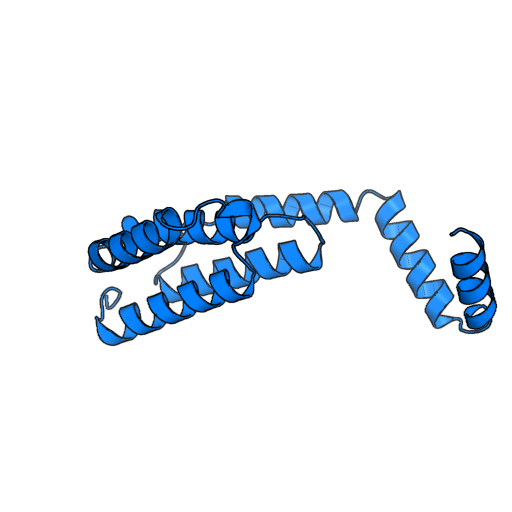 A N 1
ATOM 588 C CA . HIS A 1 74 ? 7.824 -0.791 -13.872 1.00 85.12 74 HIS A CA 1
ATOM 589 C C . HIS A 1 74 ? 8.866 -1.426 -12.940 1.00 85.12 74 HIS A C 1
ATOM 591 O O . HIS A 1 74 ? 9.721 -2.198 -13.370 1.00 85.12 74 HIS A O 1
ATOM 597 N N . ALA A 1 75 ? 8.838 -1.050 -11.660 1.00 82.31 75 ALA A N 1
ATOM 598 C CA . ALA A 1 75 ? 9.759 -1.581 -10.656 1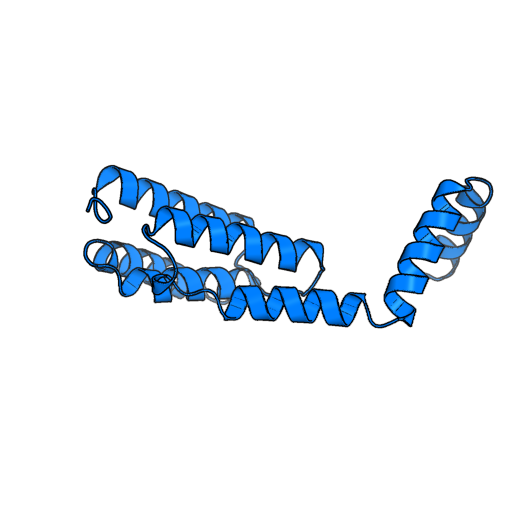.00 82.31 75 ALA A CA 1
ATOM 599 C C . ALA A 1 75 ? 9.325 -2.944 -10.069 1.00 82.31 75 ALA A C 1
ATOM 601 O O . ALA A 1 75 ? 10.006 -3.469 -9.191 1.00 82.31 75 ALA A O 1
ATOM 602 N N . ASP A 1 76 ? 8.202 -3.498 -10.538 1.00 85.00 76 ASP A N 1
ATOM 603 C CA . ASP A 1 76 ? 7.686 -4.837 -10.223 1.00 85.00 76 ASP A CA 1
ATOM 604 C C . ASP A 1 76 ? 7.546 -5.156 -8.723 1.00 85.00 76 ASP A C 1
ATOM 606 O O . ASP A 1 76 ? 7.722 -6.301 -8.311 1.00 85.00 76 ASP A O 1
ATOM 610 N N . ILE A 1 77 ? 7.196 -4.169 -7.886 1.00 89.94 77 ILE A N 1
ATOM 611 C CA . ILE A 1 77 ? 6.888 -4.414 -6.468 1.00 89.94 77 ILE A CA 1
ATOM 612 C C . ILE A 1 77 ? 5.474 -5.009 -6.340 1.00 89.94 77 ILE A C 1
ATOM 614 O O . ILE A 1 77 ? 4.496 -4.330 -6.680 1.00 89.94 77 ILE A O 1
ATOM 618 N N . PRO A 1 78 ? 5.327 -6.237 -5.799 1.00 94.06 78 PRO A N 1
ATOM 619 C CA . PRO A 1 78 ? 4.017 -6.845 -5.594 1.00 94.06 78 PRO A CA 1
ATOM 620 C C . PRO A 1 78 ? 3.087 -5.977 -4.723 1.00 94.06 78 PRO A C 1
ATOM 622 O O . PRO A 1 78 ? 3.518 -5.524 -3.657 1.00 94.06 78 PRO A O 1
ATOM 625 N N . PRO A 1 79 ? 1.798 -5.818 -5.088 1.00 96.00 79 PRO A N 1
ATOM 626 C CA . PRO A 1 79 ? 0.823 -5.032 -4.315 1.00 96.00 79 PRO A CA 1
ATOM 627 C C . PRO A 1 79 ? 0.683 -5.483 -2.859 1.00 96.00 79 PRO A C 1
ATOM 629 O O . PRO A 1 79 ? 0.429 -4.679 -1.964 1.00 96.00 79 PRO A O 1
ATOM 632 N N . TYR A 1 80 ? 0.912 -6.773 -2.606 1.00 95.56 80 TYR A N 1
ATOM 633 C CA . TYR A 1 80 ? 0.965 -7.344 -1.265 1.00 95.56 80 TYR A CA 1
ATOM 634 C C . TYR A 1 80 ? 1.931 -6.605 -0.326 1.00 95.56 80 TYR A C 1
ATOM 636 O O . TYR A 1 80 ? 1.609 -6.402 0.842 1.00 95.56 80 TYR A O 1
ATOM 644 N N . HIS A 1 81 ? 3.099 -6.173 -0.812 1.00 94.06 81 HIS A N 1
ATOM 645 C CA . HIS A 1 81 ? 4.061 -5.463 0.033 1.00 94.06 81 HIS A CA 1
ATOM 646 C C . HIS A 1 81 ? 3.568 -4.066 0.412 1.00 94.06 81 HIS A C 1
ATOM 648 O O . HIS A 1 81 ? 3.735 -3.660 1.559 1.00 94.06 81 HIS A O 1
ATOM 654 N N . ALA A 1 82 ? 2.908 -3.363 -0.513 1.00 95.69 82 ALA A N 1
ATOM 655 C CA . ALA A 1 82 ? 2.278 -2.079 -0.217 1.00 95.69 82 ALA A CA 1
ATOM 656 C C . ALA A 1 82 ? 1.146 -2.225 0.807 1.00 95.69 82 ALA A C 1
ATOM 658 O O . ALA A 1 82 ? 1.056 -1.424 1.737 1.00 95.69 82 ALA A O 1
ATOM 659 N N . LEU A 1 83 ? 0.341 -3.288 0.697 1.00 96.94 83 LEU A N 1
ATOM 660 C CA . LEU A 1 83 ? -0.671 -3.624 1.700 1.00 96.94 83 LEU A CA 1
ATOM 661 C C . LEU A 1 83 ? -0.060 -3.889 3.076 1.00 96.94 83 LEU A C 1
ATOM 663 O O . LEU A 1 83 ? -0.494 -3.289 4.052 1.00 96.94 83 LEU A O 1
ATOM 667 N N . GLN A 1 84 ? 0.943 -4.761 3.159 1.00 95.88 84 GLN A N 1
ATOM 668 C CA . GLN A 1 84 ? 1.596 -5.100 4.425 1.00 95.88 84 GLN A CA 1
ATOM 669 C C . GLN A 1 84 ? 2.224 -3.872 5.091 1.00 95.88 84 GLN A C 1
ATOM 671 O O . GLN A 1 84 ? 2.063 -3.671 6.292 1.00 95.88 84 GLN A O 1
ATOM 676 N N . MET A 1 85 ? 2.870 -3.005 4.309 1.00 95.56 85 MET A N 1
ATOM 677 C CA . MET A 1 85 ? 3.428 -1.758 4.824 1.00 95.56 85 MET A CA 1
ATOM 678 C C . MET A 1 85 ? 2.334 -0.827 5.361 1.00 95.56 85 MET A C 1
ATOM 680 O O . MET A 1 85 ? 2.455 -0.333 6.481 1.00 95.56 85 MET A O 1
ATOM 684 N N . MET A 1 86 ? 1.238 -0.652 4.611 1.00 97.12 86 MET A N 1
ATOM 685 C CA . MET A 1 86 ? 0.087 0.144 5.045 1.00 97.12 86 MET A CA 1
ATOM 686 C C . MET A 1 86 ? -0.505 -0.391 6.352 1.00 97.12 86 MET A C 1
ATOM 688 O O . MET A 1 86 ? -0.680 0.362 7.305 1.00 97.12 86 MET A O 1
ATOM 692 N N . LEU A 1 87 ? -0.800 -1.692 6.416 1.00 97.00 87 LEU A N 1
ATOM 693 C CA . LEU A 1 87 ? -1.398 -2.320 7.594 1.00 97.00 87 LEU A CA 1
ATOM 694 C C . LEU A 1 87 ? -0.462 -2.233 8.803 1.00 97.00 87 LEU A C 1
ATOM 696 O O . LEU A 1 87 ? -0.902 -1.838 9.878 1.00 97.00 87 LEU A O 1
ATOM 700 N N . SER A 1 88 ? 0.833 -2.508 8.628 1.00 94.94 88 SER A N 1
ATOM 701 C CA . SER A 1 88 ? 1.813 -2.416 9.713 1.00 94.94 88 SER A CA 1
ATOM 702 C C . SER A 1 88 ? 1.906 -1.005 10.292 1.00 94.94 88 SER A C 1
ATOM 704 O O . SER A 1 88 ? 1.906 -0.857 11.509 1.00 94.94 88 SER A O 1
ATOM 706 N N . GLN A 1 89 ? 1.970 0.028 9.449 1.00 95.00 89 GLN A N 1
ATOM 707 C CA . GLN A 1 89 ? 2.079 1.415 9.912 1.00 95.00 89 GLN A CA 1
ATOM 708 C C . GLN A 1 89 ? 0.783 1.915 10.569 1.00 95.00 89 GLN A C 1
ATOM 710 O O . GLN A 1 89 ? 0.823 2.733 11.485 1.00 95.00 89 GLN A O 1
ATOM 715 N N . LEU A 1 90 ? -0.377 1.420 10.130 1.00 95.12 90 LEU A N 1
ATOM 716 C CA . LEU A 1 90 ? -1.675 1.809 10.687 1.00 95.12 90 LEU A CA 1
ATOM 717 C C . LEU A 1 90 ? -2.072 1.018 11.937 1.00 95.12 90 LEU A C 1
ATOM 719 O O . LEU A 1 90 ? -2.891 1.498 12.719 1.00 95.12 90 LEU A O 1
ATOM 723 N N . ALA A 1 91 ? -1.492 -0.162 12.164 1.00 93.69 91 ALA A N 1
ATOM 724 C CA . ALA A 1 91 ? -1.712 -0.941 13.384 1.00 93.69 91 ALA A CA 1
ATOM 725 C C . ALA A 1 91 ? -1.244 -0.191 14.645 1.00 93.69 91 ALA A C 1
ATOM 727 O O . ALA A 1 91 ? -1.790 -0.399 15.730 1.00 93.69 91 ALA A O 1
ATOM 728 N N . GLU A 1 92 ? -0.268 0.708 14.493 1.00 89.25 92 GLU A N 1
ATOM 729 C CA . GLU A 1 92 ? 0.264 1.555 15.565 1.00 89.25 92 GLU A CA 1
ATOM 730 C C . GLU A 1 92 ? -0.655 2.741 15.910 1.00 89.25 92 GLU A C 1
ATOM 7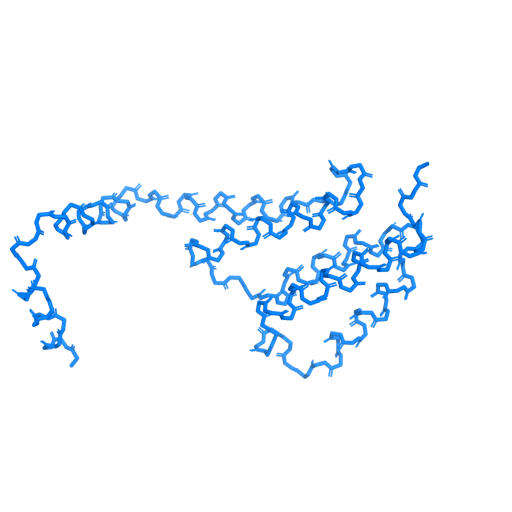32 O O . GLU A 1 92 ? -0.481 3.381 16.948 1.00 89.25 92 GLU A O 1
ATOM 737 N N . VAL A 1 93 ? -1.665 3.031 15.081 1.00 90.25 93 VAL A N 1
ATOM 738 C CA . VAL A 1 93 ? -2.593 4.147 15.296 1.00 90.25 93 VAL A CA 1
ATOM 739 C C . VAL A 1 93 ? -3.710 3.732 16.257 1.00 90.25 93 VAL A C 1
ATOM 741 O O . VAL A 1 93 ? -4.479 2.791 16.016 1.00 90.25 93 VAL A O 1
ATOM 744 N N . GLN A 1 94 ? -3.828 4.466 17.366 1.00 86.56 94 GLN A N 1
ATOM 745 C CA . GLN A 1 94 ? -4.889 4.252 18.346 1.00 86.56 94 GLN A CA 1
ATOM 746 C C . GLN A 1 94 ? -6.269 4.425 17.691 1.00 86.56 94 GLN A C 1
ATOM 748 O O . GLN A 1 94 ? -6.505 5.363 16.945 1.00 86.56 94 GLN A O 1
ATOM 753 N N . GLY A 1 95 ? -7.196 3.502 17.960 1.00 86.50 95 GLY A N 1
ATOM 754 C CA . GLY A 1 95 ? -8.539 3.513 17.361 1.00 86.50 95 GLY A CA 1
ATOM 755 C C . GLY A 1 95 ? -8.648 2.791 16.011 1.00 86.50 95 GLY A C 1
ATOM 756 O O . GLY A 1 95 ? -9.748 2.369 15.649 1.00 86.50 95 GLY A O 1
ATOM 757 N N . LEU A 1 96 ? -7.527 2.552 15.319 1.00 91.88 96 LEU A N 1
ATOM 758 C CA . LEU A 1 96 ? -7.490 1.762 14.080 1.00 91.88 96 LEU A CA 1
ATOM 759 C C . LEU A 1 96 ? -7.085 0.304 14.301 1.00 91.88 96 LEU A C 1
ATOM 761 O O . LEU A 1 96 ? -7.567 -0.561 13.573 1.00 91.88 96 LEU A O 1
ATOM 765 N N . ASN A 1 97 ? -6.274 0.016 15.324 1.00 90.94 97 ASN A N 1
ATOM 766 C CA . ASN A 1 97 ? -5.672 -1.303 15.561 1.00 90.94 97 ASN A CA 1
ATOM 767 C C . ASN A 1 97 ? -6.647 -2.487 15.379 1.00 90.94 97 ASN A C 1
ATOM 769 O O . ASN A 1 97 ? -6.406 -3.357 14.549 1.00 90.94 97 ASN A O 1
ATOM 773 N N . SER A 1 98 ? -7.799 -2.494 16.060 1.00 91.62 98 SER A N 1
ATOM 774 C CA . SER A 1 98 ? -8.757 -3.607 15.955 1.00 91.62 98 SER A CA 1
ATOM 775 C C . SER A 1 98 ? -9.270 -3.835 14.528 1.00 91.62 98 SER A C 1
ATOM 777 O O . SER A 1 98 ? -9.441 -4.978 14.115 1.00 91.62 98 SER A O 1
ATOM 779 N N . PHE A 1 99 ? -9.505 -2.763 13.766 1.00 95.31 99 PHE A N 1
ATOM 780 C CA . PHE A 1 99 ? -9.931 -2.867 12.370 1.00 95.31 99 PHE A CA 1
ATOM 781 C C . PHE A 1 99 ? -8.783 -3.342 11.473 1.00 95.31 99 PHE A C 1
ATOM 783 O O . PHE A 1 99 ? -8.978 -4.210 10.623 1.00 95.31 99 PHE A O 1
ATOM 790 N N . ILE A 1 100 ? -7.575 -2.825 11.701 1.00 96.19 100 ILE A N 1
ATOM 791 C CA . ILE A 1 100 ? -6.372 -3.224 10.968 1.00 96.19 100 ILE A CA 1
ATOM 792 C C . ILE A 1 100 ? -6.051 -4.704 11.188 1.00 96.19 100 ILE A C 1
ATOM 794 O O . ILE A 1 100 ? -5.778 -5.400 10.218 1.00 96.19 100 ILE A O 1
ATOM 798 N N . VAL A 1 101 ? -6.189 -5.224 12.410 1.00 95.25 101 VAL A N 1
ATOM 799 C CA . VAL A 1 101 ? -6.024 -6.659 12.707 1.00 95.25 101 VAL A CA 1
ATOM 800 C C . VAL A 1 101 ? -7.014 -7.514 11.913 1.00 95.25 101 VAL A C 1
ATOM 802 O O . VAL A 1 101 ? -6.645 -8.568 11.401 1.00 95.25 101 VAL A O 1
ATOM 805 N N . VAL A 1 102 ? -8.268 -7.074 11.762 1.00 96.50 102 VAL A N 1
ATOM 806 C CA . VAL A 1 102 ? -9.244 -7.783 10.916 1.00 96.50 102 VAL A CA 1
ATOM 807 C C . VAL A 1 102 ? -8.781 -7.802 9.458 1.00 96.50 102 VAL A C 1
ATOM 809 O O . VAL A 1 102 ? -8.821 -8.854 8.824 1.00 96.50 102 VAL A O 1
ATOM 812 N N . LYS A 1 103 ? -8.287 -6.674 8.937 1.00 96.75 103 LYS A N 1
ATOM 813 C CA . LYS A 1 103 ? -7.775 -6.581 7.562 1.00 96.75 103 LYS A CA 1
ATOM 814 C C . LYS A 1 103 ? -6.510 -7.396 7.327 1.00 96.75 103 LYS A C 1
ATOM 816 O O . LYS A 1 103 ? -6.401 -8.033 6.280 1.00 96.75 103 LYS A O 1
ATOM 821 N N . ASP A 1 104 ? -5.606 -7.443 8.295 1.00 95.69 104 ASP A N 1
ATOM 822 C CA . ASP A 1 104 ? -4.425 -8.298 8.221 1.00 95.69 104 ASP A CA 1
ATOM 823 C C . ASP A 1 104 ? -4.810 -9.783 8.233 1.00 95.69 104 ASP A C 1
ATOM 825 O O . ASP A 1 104 ? -4.333 -10.552 7.406 1.00 95.69 104 ASP A O 1
ATOM 829 N N . ASN A 1 105 ? -5.778 -10.187 9.061 1.00 95.44 105 ASN A N 1
ATOM 830 C CA . ASN A 1 105 ? -6.300 -11.556 9.051 1.00 95.44 105 ASN A CA 1
ATOM 831 C C . ASN A 1 105 ? -6.968 -11.933 7.716 1.00 95.44 105 ASN A C 1
ATOM 833 O O . ASN A 1 105 ? -6.773 -13.049 7.236 1.00 95.44 105 ASN A O 1
ATOM 837 N N . GLU A 1 106 ? -7.730 -11.019 7.101 1.00 95.06 106 GLU A N 1
ATOM 838 C CA . GLU A 1 106 ? -8.287 -11.218 5.753 1.00 95.06 106 GLU A CA 1
ATOM 839 C C . GLU A 1 106 ? -7.172 -11.451 4.721 1.00 95.06 106 GLU A C 1
ATOM 841 O O . GLU A 1 106 ? -7.289 -12.334 3.872 1.00 95.06 106 GLU A O 1
ATOM 846 N N . LEU A 1 107 ? -6.079 -10.687 4.814 1.00 93.62 107 LEU A N 1
ATOM 847 C CA . LEU A 1 107 ? -4.933 -10.803 3.913 1.00 93.62 107 LEU A CA 1
ATOM 848 C C . LEU A 1 107 ? -4.145 -12.105 4.148 1.00 93.62 107 LEU A C 1
ATOM 850 O O . LEU A 1 107 ? -3.769 -12.775 3.187 1.00 93.62 107 LEU A O 1
ATOM 854 N N . ASN A 1 108 ? -3.957 -12.501 5.409 1.00 91.69 108 ASN A N 1
ATOM 855 C CA . ASN A 1 108 ? -3.278 -13.737 5.819 1.00 91.69 108 ASN A CA 1
ATOM 856 C C . ASN A 1 108 ? -4.056 -15.008 5.443 1.00 91.69 108 ASN A C 1
ATOM 858 O O . ASN A 1 108 ? -3.467 -16.081 5.325 1.00 91.69 108 ASN A O 1
ATOM 862 N N . ALA A 1 109 ? -5.373 -14.907 5.244 1.00 95.38 109 ALA A N 1
ATOM 863 C CA . ALA A 1 109 ? -6.204 -16.024 4.798 1.00 95.38 109 ALA A CA 1
ATOM 864 C C . ALA A 1 109 ? -6.003 -16.377 3.310 1.00 95.38 109 ALA A C 1
ATOM 866 O O . ALA A 1 109 ? -6.481 -17.415 2.848 1.00 95.38 109 ALA A O 1
ATOM 867 N N . ILE A 1 110 ? -5.310 -15.529 2.547 1.00 94.50 110 ILE A N 1
ATOM 868 C CA . ILE A 1 110 ? -5.000 -15.771 1.139 1.00 94.50 110 ILE A CA 1
ATOM 869 C C . ILE A 1 110 ? -3.797 -16.720 1.046 1.00 94.50 110 ILE A C 1
ATOM 871 O O . ILE A 1 110 ? -2.738 -16.441 1.593 1.00 94.50 110 ILE A O 1
ATOM 875 N N . GLU A 1 111 ? -3.928 -17.829 0.310 1.00 92.81 111 GLU A N 1
ATOM 876 C CA . GLU A 1 111 ? -2.907 -18.894 0.258 1.00 92.81 111 GLU A CA 1
ATOM 877 C C . GLU A 1 111 ? -1.558 -18.430 -0.326 1.00 92.81 111 GLU A C 1
ATOM 879 O O . GLU A 1 111 ? -0.493 -18.827 0.146 1.00 92.81 111 GLU A O 1
ATOM 884 N N . LYS A 1 112 ? -1.585 -17.597 -1.374 1.00 93.31 112 LYS A N 1
ATOM 885 C CA . LYS A 1 112 ? -0.382 -17.111 -2.075 1.00 93.31 112 LYS A CA 1
ATOM 886 C C . LYS A 1 112 ? -0.452 -15.601 -2.293 1.00 93.31 112 LYS A C 1
ATOM 888 O O . LYS A 1 112 ? -0.489 -15.144 -3.437 1.00 93.31 112 LYS A O 1
ATOM 893 N N . PRO A 1 113 ? -0.445 -14.806 -1.214 1.00 92.19 113 PRO A N 1
ATOM 894 C CA . PRO A 1 113 ? -0.882 -13.418 -1.260 1.00 92.19 113 PRO A CA 1
ATOM 895 C C . PRO A 1 113 ? 0.025 -12.551 -2.140 1.00 92.19 113 PRO A C 1
ATOM 897 O O . PRO A 1 113 ? -0.477 -11.699 -2.863 1.00 92.19 113 PRO A O 1
ATOM 900 N N . VAL A 1 114 ? 1.332 -12.826 -2.198 1.00 92.50 114 VAL A N 1
ATOM 901 C CA . VAL A 1 114 ? 2.270 -12.124 -3.099 1.00 92.50 114 VAL A CA 1
ATOM 902 C C . VAL A 1 114 ? 1.889 -12.280 -4.578 1.00 92.50 114 VAL A C 1
ATOM 904 O O . VAL A 1 114 ? 2.111 -11.370 -5.368 1.00 92.50 114 VAL A O 1
ATOM 907 N N . GLN A 1 115 ? 1.328 -13.430 -4.959 1.00 92.81 115 GLN A N 1
ATOM 908 C CA . GLN A 1 115 ? 1.043 -13.788 -6.354 1.00 92.81 115 GLN A CA 1
ATOM 909 C C . GLN A 1 115 ? -0.389 -13.447 -6.764 1.00 92.81 115 GLN A C 1
ATOM 911 O O . GLN A 1 115 ? -0.651 -13.199 -7.937 1.00 92.81 115 GLN A O 1
ATOM 916 N N . THR A 1 116 ? -1.320 -13.483 -5.812 1.00 94.31 116 THR A N 1
ATOM 917 C CA . THR A 1 116 ? -2.752 -13.318 -6.079 1.00 94.31 116 THR A CA 1
ATOM 918 C C . THR A 1 116 ? -3.262 -11.919 -5.766 1.00 94.31 116 THR A C 1
ATOM 920 O O . THR A 1 116 ? -4.287 -11.529 -6.315 1.00 94.31 116 THR A O 1
ATOM 923 N N . THR A 1 117 ? -2.585 -11.168 -4.891 1.00 95.12 117 THR A N 1
ATOM 924 C CA . THR A 1 117 ? -2.988 -9.795 -4.564 1.00 95.12 117 THR A CA 1
ATOM 925 C C . THR A 1 117 ? -2.733 -8.890 -5.757 1.00 95.12 117 THR A C 1
ATOM 927 O O . THR A 1 117 ? -1.613 -8.797 -6.261 1.00 95.12 117 THR A O 1
ATOM 930 N N . THR A 1 118 ? -3.771 -8.178 -6.173 1.00 96.12 118 THR A N 1
ATOM 931 C CA . THR A 1 118 ? -3.719 -7.245 -7.295 1.00 96.12 118 THR A CA 1
ATOM 932 C C . THR A 1 118 ? -3.589 -5.796 -6.828 1.00 96.12 118 THR A C 1
ATOM 934 O O . THR A 1 118 ? -3.823 -5.461 -5.666 1.00 96.12 118 THR A O 1
ATOM 937 N N . ILE A 1 119 ? -3.266 -4.900 -7.763 1.00 94.69 119 ILE A N 1
ATOM 938 C CA . ILE A 1 119 ? -3.309 -3.450 -7.529 1.00 94.69 119 ILE A CA 1
ATOM 939 C C . ILE A 1 119 ? -4.726 -3.019 -7.105 1.00 94.69 119 ILE A C 1
ATOM 941 O O . ILE A 1 119 ? -4.887 -2.186 -6.217 1.00 94.69 119 ILE A O 1
ATOM 945 N N . ALA A 1 120 ? -5.767 -3.632 -7.677 1.00 96.19 120 ALA A N 1
ATOM 946 C CA . ALA A 1 120 ? -7.149 -3.353 -7.296 1.00 96.19 120 ALA A CA 1
ATOM 947 C C . ALA A 1 120 ? -7.439 -3.735 -5.835 1.00 96.19 120 ALA A C 1
ATOM 949 O O . ALA A 1 120 ? -8.160 -3.011 -5.149 1.00 96.19 120 ALA A O 1
ATOM 950 N N . ASP A 1 121 ? -6.852 -4.828 -5.335 1.00 96.69 121 ASP A N 1
ATOM 951 C CA . ASP A 1 121 ? -6.960 -5.193 -3.920 1.00 96.69 121 ASP A CA 1
ATOM 952 C C . ASP A 1 121 ? -6.284 -4.150 -3.027 1.00 96.69 121 ASP A C 1
ATOM 954 O O . ASP A 1 121 ? -6.881 -3.750 -2.029 1.00 96.69 121 ASP A O 1
ATOM 958 N N . PHE A 1 122 ? -5.101 -3.652 -3.412 1.00 96.69 122 PHE A N 1
ATOM 959 C CA . PHE A 1 122 ? -4.425 -2.567 -2.693 1.00 96.69 122 PHE A CA 1
ATOM 960 C C . PHE A 1 122 ? -5.343 -1.350 -2.517 1.00 96.69 122 PHE A C 1
ATOM 962 O O . PHE A 1 122 ? -5.640 -0.961 -1.385 1.00 96.69 122 PHE A O 1
ATOM 969 N N . TYR A 1 123 ? -5.900 -0.823 -3.612 1.00 96.69 123 TYR A N 1
ATOM 970 C CA . TYR A 1 123 ? -6.817 0.318 -3.540 1.00 96.69 123 TYR A CA 1
ATOM 971 C C . TYR A 1 123 ? -8.115 0.001 -2.785 1.00 96.69 123 TYR A C 1
ATOM 973 O O . TYR A 1 123 ? -8.614 0.857 -2.053 1.00 96.69 123 TYR A O 1
ATOM 981 N N . ARG A 1 124 ? -8.660 -1.218 -2.904 1.00 97.50 124 ARG A N 1
ATOM 982 C CA . ARG A 1 124 ? -9.864 -1.628 -2.162 1.00 97.50 124 ARG A CA 1
ATOM 983 C C . ARG A 1 124 ? -9.634 -1.586 -0.652 1.00 97.50 124 ARG A C 1
ATOM 985 O O . ARG A 1 124 ? -10.496 -1.099 0.076 1.00 97.50 124 ARG A O 1
ATOM 992 N N . TYR A 1 125 ? -8.492 -2.081 -0.181 1.00 97.81 125 TYR A N 1
ATOM 993 C CA . TYR A 1 125 ? -8.128 -2.000 1.234 1.00 97.81 125 TYR A CA 1
ATOM 994 C C . TYR A 1 125 ? -7.935 -0.551 1.677 1.00 97.81 125 TYR A C 1
ATOM 996 O O . TYR A 1 125 ? -8.465 -0.178 2.722 1.00 97.81 125 TYR A O 1
ATOM 1004 N N . SER A 1 126 ? -7.247 0.277 0.880 1.00 97.38 126 SER A N 1
ATOM 1005 C CA . SER A 1 126 ? -7.081 1.702 1.189 1.00 97.38 126 SER A CA 1
ATOM 1006 C C . SER A 1 126 ? -8.431 2.398 1.367 1.00 97.38 126 SER A C 1
ATOM 1008 O O . SER A 1 126 ? -8.630 3.086 2.362 1.00 97.38 126 SER A O 1
ATOM 1010 N N . ILE A 1 127 ? -9.384 2.173 0.456 1.00 97.12 127 ILE A N 1
ATOM 1011 C CA . ILE A 1 127 ? -10.738 2.742 0.546 1.00 97.12 127 ILE A CA 1
ATOM 1012 C C . ILE A 1 127 ? -11.453 2.251 1.807 1.00 97.12 127 ILE A C 1
ATOM 1014 O O . ILE A 1 127 ? -11.958 3.065 2.571 1.00 97.12 127 ILE A O 1
ATOM 1018 N N . ALA A 1 128 ? -11.442 0.942 2.075 1.00 97.00 128 ALA A N 1
ATOM 1019 C CA . ALA A 1 128 ? -12.111 0.383 3.250 1.00 97.00 128 ALA A CA 1
ATOM 1020 C C . ALA A 1 128 ? -11.570 0.958 4.572 1.00 97.00 128 ALA A C 1
ATOM 1022 O O . ALA A 1 128 ? -12.333 1.179 5.513 1.00 97.00 128 ALA A O 1
ATOM 1023 N N . ILE A 1 129 ? -10.261 1.207 4.650 1.00 96.19 129 ILE A N 1
ATOM 1024 C CA . ILE A 1 129 ? -9.629 1.820 5.822 1.00 96.19 129 ILE A CA 1
ATOM 1025 C C . ILE A 1 129 ? -9.986 3.306 5.923 1.00 96.19 129 ILE A C 1
ATOM 1027 O O . ILE A 1 129 ? -10.339 3.765 7.007 1.00 96.19 129 ILE A O 1
ATOM 1031 N N . LEU A 1 130 ? -9.950 4.049 4.814 1.00 95.25 130 LEU A N 1
ATOM 1032 C CA . LEU A 1 130 ? -10.359 5.457 4.777 1.00 95.25 130 LEU A CA 1
ATOM 1033 C C . LEU A 1 130 ? -11.821 5.638 5.203 1.00 95.25 130 LEU A C 1
ATOM 1035 O O . LEU A 1 130 ? -12.129 6.526 5.999 1.00 95.25 130 LEU A O 1
ATOM 1039 N N . ASP A 1 131 ? -12.715 4.771 4.732 1.00 95.19 131 ASP A N 1
ATOM 1040 C CA . ASP A 1 131 ? -14.124 4.771 5.128 1.00 95.19 131 ASP A CA 1
ATOM 1041 C C . ASP A 1 131 ? -14.279 4.489 6.628 1.00 95.19 131 ASP A C 1
ATOM 1043 O O . ASP A 1 131 ? -15.050 5.161 7.324 1.00 95.19 131 ASP A O 1
ATOM 1047 N N . TYR A 1 132 ? -13.496 3.547 7.162 1.00 94.62 132 TYR A N 1
ATOM 1048 C CA . TYR A 1 132 ? -13.480 3.276 8.595 1.00 94.62 132 TYR A CA 1
ATOM 1049 C C . TYR A 1 132 ? -12.975 4.481 9.402 1.00 94.62 132 TYR A C 1
ATOM 1051 O O . TYR A 1 132 ? -13.639 4.869 10.367 1.00 94.62 132 TYR A O 1
ATOM 1059 N N . ILE A 1 133 ? -11.871 5.122 9.000 1.00 92.06 133 ILE A N 1
ATOM 1060 C CA . ILE A 1 133 ? -11.339 6.344 9.636 1.00 92.06 133 ILE A CA 1
ATOM 1061 C C . ILE A 1 133 ? -12.424 7.428 9.696 1.00 92.06 133 ILE A C 1
ATOM 1063 O O . ILE A 1 133 ? -12.699 7.976 10.768 1.00 92.06 133 ILE A O 1
ATOM 1067 N N . LYS A 1 134 ? -13.102 7.680 8.569 1.00 90.50 134 LYS A N 1
ATOM 1068 C CA . LYS A 1 134 ? -14.181 8.676 8.459 1.00 90.50 134 LYS A CA 1
ATOM 1069 C C . LYS A 1 134 ? -15.356 8.364 9.384 1.00 90.50 134 LYS A C 1
ATOM 1071 O O . LYS A 1 134 ? -15.893 9.268 10.0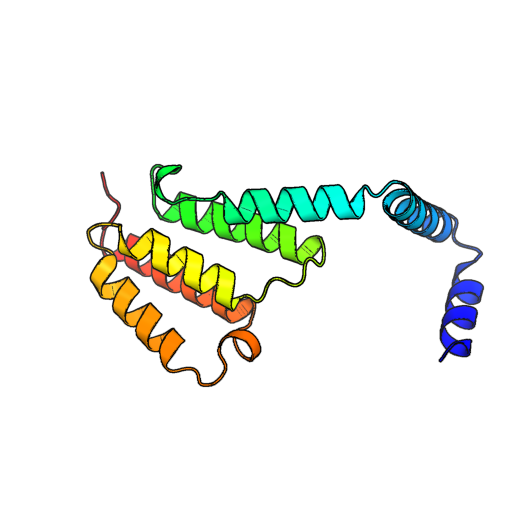22 1.00 90.50 134 LYS A O 1
ATOM 1076 N N . SER A 1 135 ? -15.743 7.093 9.485 1.00 89.00 135 SER A N 1
ATOM 1077 C CA . SER A 1 135 ? -16.870 6.665 10.325 1.00 89.00 135 SER A CA 1
ATOM 1078 C C . SER A 1 135 ? -16.557 6.657 11.827 1.00 89.00 135 SER A C 1
ATOM 1080 O O . SER A 1 135 ? -17.433 6.941 12.643 1.00 89.00 135 SER A O 1
ATOM 1082 N N . SER A 1 136 ? -15.312 6.350 12.197 1.00 84.69 136 SER A N 1
ATOM 1083 C CA . SER A 1 136 ? -14.889 6.130 13.586 1.00 84.69 136 SER A CA 1
ATOM 1084 C C . SER A 1 136 ? -14.312 7.369 14.264 1.00 84.69 136 SER A C 1
ATOM 1086 O O . SER A 1 136 ? -14.181 7.374 15.486 1.00 84.69 136 SER A O 1
ATOM 1088 N N . LYS A 1 137 ? -13.962 8.413 13.495 1.00 75.81 137 LYS A N 1
ATOM 1089 C CA . LYS A 1 137 ? -13.188 9.574 13.973 1.00 75.81 137 LYS A CA 1
ATOM 1090 C C . LYS A 1 137 ? -11.865 9.181 14.645 1.00 75.81 137 LYS A C 1
ATOM 1092 O O . LYS A 1 137 ? -11.347 9.942 15.455 1.00 75.81 137 LYS A O 1
ATOM 1097 N N . ALA A 1 138 ? -11.309 8.015 14.307 1.00 66.00 138 ALA A N 1
ATOM 1098 C CA . ALA A 1 138 ? -10.101 7.479 14.937 1.00 66.00 138 ALA A CA 1
ATOM 1099 C C . ALA A 1 138 ? -8.852 8.370 14.756 1.00 66.00 138 ALA A C 1
ATOM 1101 O O . ALA A 1 138 ? -7.902 8.226 15.511 1.00 66.00 138 ALA A O 1
ATOM 1102 N N . ASP A 1 139 ? -8.893 9.319 13.813 1.00 61.12 139 ASP A N 1
ATOM 1103 C CA . ASP A 1 139 ? -7.846 10.319 13.548 1.00 61.12 139 ASP A CA 1
ATOM 1104 C C . ASP A 1 139 ? -8.256 11.766 13.898 1.00 61.12 139 ASP A C 1
ATOM 1106 O O . ASP A 1 139 ? -7.549 12.713 13.553 1.00 61.12 139 ASP A O 1
ATOM 1110 N N . SER A 1 140 ? -9.418 11.986 14.524 1.00 58.84 140 SER A N 1
ATOM 1111 C CA . SER A 1 140 ? -9.817 13.340 14.931 1.00 58.84 140 SER A CA 1
ATOM 1112 C C . SER A 1 140 ? -8.989 13.788 16.135 1.00 58.84 140 SER A C 1
ATOM 1114 O O . SER A 1 140 ? -9.225 13.321 17.248 1.00 58.84 140 SER A O 1
ATOM 1116 N N . ILE A 1 141 ? -8.021 14.672 15.874 1.00 55.28 141 ILE A N 1
ATOM 1117 C CA . ILE A 1 141 ? -7.293 15.462 16.881 1.00 55.28 141 ILE A CA 1
ATOM 1118 C C . ILE A 1 141 ? -8.280 16.320 17.680 1.00 55.28 141 ILE A C 1
ATOM 1120 O O . ILE A 1 141 ? -9.165 16.942 17.043 1.00 55.28 141 ILE A O 1
#

Organism: Penicillium chrysogenum (NCBI:txid5076)

Secondary structure (DSSP, 8-state):
-HHHHHHHHHHHTT-HHHHHHHHHHHHHHHTTHHHHHHHHHHHHHHT--GGGSSSHHHHHHHHHHHHHHHHHTT----HHHHHHHHHHHHHTSTTTHHHHHHHHHHHHTSSSHHHH--HHHHHHHHHHHHHHHHHHTTT--

Radius of gyration: 20.24 Å; chains: 1; bounding box: 39×34×60 Å

Foldseek 3Di:
DVVVVVVVCVVCVVPVVVVVVVVVVVVCVVVCVLVVQLVVLVCQLVPQAPVVDLFLLVSLVSNLVSVVSNVVSVVPQQLLVSLVRSLVRQCPQAQCVVVSVVVVVVQVPDPCNSVPPDPVNSVVVSVVSVVSCVVRVSSVD

Sequence (141 aa):
MYHTVIQEINARGSDPYYADELFAEIKIHMKGVRHSAVKAAINTFLDLSRSQFLTSEEYIDALKLAYEAICDLHADIPPYHALQMMLSQLAEVQGLNSFIVVKDNELNAIEKPVQTTTIADFYRYSIAILDYIKSSKADSI